Protein AF-T1GZ71-F1 (afdb_monomer_lite)

InterPro domains:
  IPR014821 Inositol 1,4,5-trisphosphate/ryanodine receptor [PF08709] (1-51)
  IPR015925 Ryanodine/Inositol 1,4,5-trisphosphate re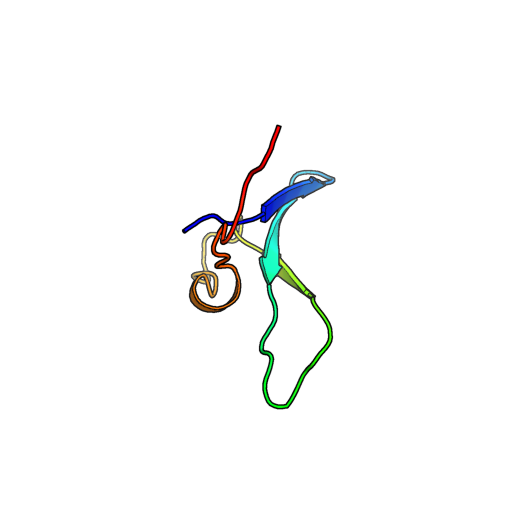ceptor [PTHR46399] (1-51)

Radius of gyration: 12.57 Å; chains: 1; bounding box: 28×26×41 Å

Structure (mmCIF, N/CA/C/O backbone):
data_AF-T1GZ71-F1
#
_entry.id   AF-T1GZ71-F1
#
loop_
_atom_site.group_PDB
_atom_site.id
_atom_site.type_symbol
_atom_site.label_atom_id
_atom_site.label_alt_id
_atom_site.label_comp_id
_atom_site.label_asym_id
_atom_site.label_entity_id
_atom_site.label_seq_id
_atom_site.pdbx_PDB_ins_code
_atom_site.Cartn_x
_atom_site.Cartn_y
_atom_site.Cartn_z
_atom_site.occupancy
_atom_site.B_iso_or_equiv
_atom_site.auth_seq_id
_atom_site.auth_comp_id
_atom_site.auth_asym_id
_atom_site.auth_atom_id
_atom_site.pdbx_PDB_model_num
ATOM 1 N N . MET A 1 1 ? -12.030 5.696 3.961 1.00 88.62 1 MET A N 1
ATOM 2 C CA . MET A 1 1 ? -11.153 4.905 3.082 1.00 88.62 1 MET A CA 1
ATOM 3 C C . MET A 1 1 ? -9.832 5.647 2.963 1.00 88.62 1 MET A C 1
ATOM 5 O O . MET A 1 1 ? -9.865 6.843 2.695 1.00 88.62 1 MET A O 1
ATOM 9 N N . VAL A 1 2 ? -8.717 5.000 3.291 1.00 97.38 2 VAL A N 1
ATOM 10 C CA . VAL A 1 2 ? -7.379 5.611 3.382 1.00 97.38 2 VAL A CA 1
ATOM 11 C C . VAL A 1 2 ? -6.348 4.715 2.703 1.00 97.38 2 VAL A C 1
ATOM 13 O O . VAL A 1 2 ? -6.514 3.500 2.695 1.00 97.38 2 VAL A O 1
ATOM 16 N N . CYS A 1 3 ? -5.276 5.301 2.176 1.00 97.62 3 CYS A N 1
ATOM 17 C CA . CYS A 1 3 ? -4.131 4.552 1.657 1.00 97.62 3 CYS A CA 1
ATOM 18 C C . CYS A 1 3 ? -2.903 4.850 2.519 1.00 97.62 3 CYS A C 1
ATOM 20 O O . CYS A 1 3 ? -2.699 5.989 2.946 1.00 97.62 3 CYS A O 1
ATOM 22 N N . LEU A 1 4 ? -2.074 3.837 2.755 1.00 98.25 4 LEU A N 1
ATOM 23 C CA . LEU A 1 4 ? -0.774 4.011 3.398 1.00 98.25 4 LEU A CA 1
ATOM 24 C C . LEU A 1 4 ? 0.263 4.285 2.312 1.00 98.25 4 LEU A C 1
ATOM 26 O O . LEU A 1 4 ? 0.417 3.467 1.410 1.00 98.25 4 LEU A O 1
ATOM 30 N N . SER A 1 5 ? 0.970 5.413 2.396 1.00 97.56 5 SER A N 1
ATOM 31 C CA . SER A 1 5 ? 2.000 5.781 1.418 1.00 97.56 5 SER A CA 1
ATOM 32 C C . SER A 1 5 ? 3.301 6.198 2.086 1.00 97.56 5 SER A C 1
ATOM 34 O O . SER A 1 5 ? 3.266 6.896 3.101 1.00 97.56 5 SER A O 1
ATOM 36 N N . CYS A 1 6 ? 4.433 5.853 1.479 1.00 97.81 6 CYS A N 1
ATOM 37 C CA . CYS A 1 6 ? 5.745 6.367 1.863 1.00 97.81 6 CYS A CA 1
ATOM 38 C C . CYS A 1 6 ? 6.532 6.845 0.637 1.00 97.81 6 CYS A C 1
ATOM 40 O O . CYS A 1 6 ? 6.176 6.553 -0.508 1.00 97.81 6 CYS A O 1
ATOM 42 N N . THR A 1 7 ? 7.595 7.604 0.896 1.00 97.44 7 THR A N 1
ATOM 43 C CA . THR A 1 7 ? 8.549 8.037 -0.127 1.00 97.44 7 THR A CA 1
ATOM 44 C C . THR A 1 7 ? 9.938 7.580 0.289 1.00 97.44 7 THR A C 1
ATOM 46 O O . THR A 1 7 ? 10.406 7.947 1.367 1.00 97.44 7 THR A O 1
ATOM 49 N N . ALA A 1 8 ? 10.606 6.811 -0.564 1.00 91.75 8 ALA A N 1
ATOM 50 C CA . ALA A 1 8 ? 11.987 6.381 -0.372 1.00 91.75 8 ALA A CA 1
ATOM 51 C C . ALA A 1 8 ? 12.776 6.672 -1.649 1.00 91.75 8 ALA A C 1
ATOM 53 O O . ALA A 1 8 ? 12.291 6.418 -2.745 1.00 91.75 8 ALA A O 1
ATOM 54 N N . THR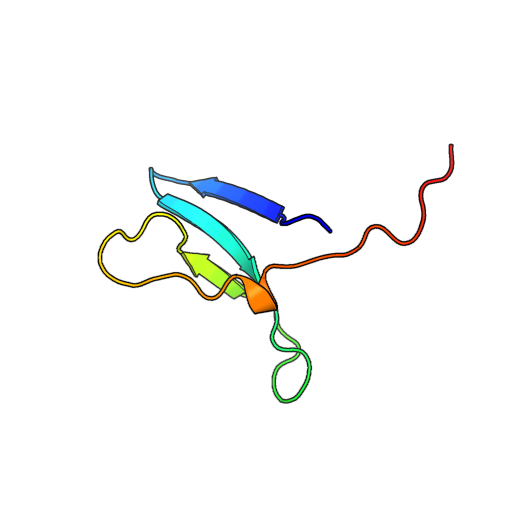 A 1 9 ? 13.967 7.266 -1.517 1.00 88.50 9 THR A N 1
ATO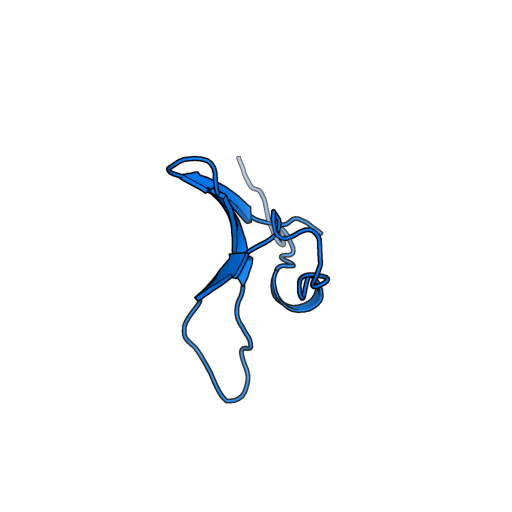M 55 C CA . THR A 1 9 ? 14.875 7.547 -2.651 1.00 88.50 9 THR A CA 1
ATOM 56 C C . THR A 1 9 ? 14.229 8.255 -3.858 1.00 88.50 9 THR A C 1
ATOM 58 O O . THR A 1 9 ? 14.676 8.093 -4.985 1.00 88.50 9 THR A O 1
ATOM 61 N N . GLY A 1 10 ? 13.196 9.073 -3.624 1.00 86.50 10 GLY A N 1
ATOM 62 C CA . GLY A 1 10 ? 12.478 9.813 -4.671 1.00 86.50 10 GLY A CA 1
ATOM 63 C C . GLY A 1 10 ? 11.305 9.062 -5.309 1.00 86.50 10 GLY A C 1
ATOM 64 O O . GLY A 1 10 ? 10.564 9.659 -6.086 1.00 86.50 10 GLY A O 1
ATOM 65 N N . GLU A 1 11 ? 11.081 7.803 -4.941 1.00 91.69 11 GLU A N 1
ATOM 66 C CA . GLU A 1 11 ? 9.941 7.008 -5.387 1.00 91.69 11 GLU A CA 1
ATOM 67 C C . GLU A 1 11 ? 8.839 7.027 -4.331 1.00 91.69 11 GLU A C 1
ATOM 69 O O . GLU A 1 11 ? 9.082 6.790 -3.143 1.00 91.69 11 GLU A O 1
ATOM 74 N N . ARG A 1 12 ? 7.614 7.333 -4.767 1.00 96.56 12 ARG A N 1
ATOM 75 C CA . ARG A 1 12 ? 6.429 7.302 -3.911 1.00 96.56 12 ARG A CA 1
ATOM 76 C C . ARG A 1 12 ? 5.673 6.004 -4.156 1.00 96.56 12 ARG A C 1
ATOM 78 O O . ARG A 1 12 ? 5.317 5.701 -5.293 1.00 96.56 12 ARG A O 1
ATOM 85 N N . VAL A 1 13 ? 5.389 5.283 -3.079 1.00 97.38 13 VAL A N 1
ATOM 86 C CA . VAL A 1 13 ? 4.711 3.984 -3.124 1.00 97.38 13 VAL A CA 1
ATOM 87 C C . VAL A 1 13 ? 3.525 3.943 -2.168 1.00 97.38 13 VAL A C 1
ATOM 89 O O . VAL A 1 13 ? 3.498 4.672 -1.170 1.00 97.38 13 VAL A O 1
ATOM 92 N N . CYS A 1 14 ? 2.560 3.075 -2.461 1.00 97.94 14 CYS A N 1
ATOM 93 C CA . CYS A 1 14 ? 1.464 2.707 -1.567 1.00 97.94 14 CYS A CA 1
ATOM 94 C C . CYS A 1 14 ? 1.594 1.247 -1.119 1.00 97.94 14 CYS A C 1
ATOM 96 O O . CYS A 1 14 ? 2.045 0.399 -1.882 1.00 97.94 14 CYS A O 1
ATOM 98 N N . LEU A 1 15 ? 1.179 0.943 0.113 1.00 98.31 15 LEU A N 1
ATOM 99 C CA . LEU A 1 15 ? 1.028 -0.443 0.561 1.00 98.31 15 LEU A CA 1
ATOM 100 C C . LEU A 1 15 ? -0.231 -1.048 -0.070 1.00 98.31 15 LEU A C 1
ATOM 102 O O . LEU A 1 15 ? -1.295 -0.437 0.014 1.00 98.31 15 LEU A O 1
ATOM 106 N N . ALA A 1 16 ? -0.121 -2.248 -0.634 1.00 98.31 16 ALA A N 1
ATOM 107 C CA . ALA A 1 16 ? -1.228 -2.975 -1.249 1.00 98.31 16 ALA A CA 1
ATOM 108 C C . ALA A 1 16 ? -1.218 -4.464 -0.874 1.00 98.31 16 ALA A C 1
ATOM 110 O O . ALA A 1 16 ? -0.190 -5.008 -0.457 1.00 98.31 16 ALA A O 1
ATOM 111 N N . ALA A 1 17 ? -2.369 -5.122 -1.014 1.00 98.00 17 ALA A N 1
ATOM 112 C CA . ALA A 1 17 ? -2.509 -6.571 -0.878 1.00 98.00 17 ALA A CA 1
ATOM 113 C C . ALA A 1 17 ? -3.691 -7.094 -1.713 1.00 98.00 17 ALA A C 1
ATOM 115 O O . ALA A 1 17 ? -4.752 -6.475 -1.749 1.00 98.00 17 ALA A O 1
ATOM 116 N N . GLU A 1 18 ? -3.532 -8.269 -2.327 1.00 97.25 18 GLU A N 1
ATOM 117 C CA . GLU A 1 18 ? -4.579 -8.910 -3.142 1.00 97.25 18 GLU A CA 1
ATOM 118 C C . GLU A 1 18 ? -5.599 -9.686 -2.291 1.00 97.25 18 GLU A C 1
ATOM 120 O O . GLU A 1 18 ? -6.802 -9.675 -2.552 1.00 97.25 18 GLU A O 1
ATOM 125 N N . GLY A 1 19 ? -5.135 -10.362 -1.239 1.00 95.81 19 GLY A N 1
ATOM 126 C CA . GLY A 1 19 ? -5.973 -11.117 -0.312 1.00 95.81 19 GLY A CA 1
ATOM 127 C C . GLY A 1 19 ? -6.245 -12.550 -0.773 1.00 95.81 19 GLY A C 1
ATOM 128 O O . GLY A 1 19 ? -5.714 -13.497 -0.186 1.00 95.81 19 GLY A O 1
ATOM 129 N N . PHE A 1 20 ? -7.104 -12.746 -1.776 1.00 97.38 20 PHE A N 1
ATOM 130 C CA . PHE A 1 20 ? -7.386 -14.087 -2.307 1.00 97.38 20 PHE A CA 1
ATOM 131 C C . PHE A 1 20 ? -6.279 -14.504 -3.280 1.00 97.38 20 PHE A C 1
ATOM 133 O O . PHE A 1 20 ? -5.948 -13.755 -4.181 1.00 97.38 20 PHE A O 1
ATOM 140 N N . GLY A 1 21 ? -5.679 -15.681 -3.096 1.00 97.69 21 GLY A N 1
ATOM 141 C CA . GLY A 1 21 ? -4.548 -16.128 -3.924 1.00 97.69 21 GLY A CA 1
ATOM 142 C C . GLY A 1 21 ? -3.181 -15.588 -3.482 1.00 97.69 21 GLY A C 1
ATOM 143 O O . GLY A 1 21 ? -2.195 -16.311 -3.603 1.00 97.69 21 GLY A O 1
ATOM 144 N N . ASN A 1 22 ? -3.119 -14.406 -2.857 1.00 96.88 22 ASN A N 1
ATOM 145 C CA . ASN A 1 22 ? -1.890 -13.864 -2.273 1.00 96.88 22 ASN A CA 1
ATOM 146 C C . ASN A 1 22 ? -2.141 -13.134 -0.941 1.00 96.88 22 ASN A C 1
ATOM 148 O O . ASN A 1 22 ? -2.865 -12.142 -0.867 1.00 96.88 22 ASN A O 1
ATOM 152 N N . ARG A 1 23 ? -1.514 -13.634 0.131 1.00 97.50 23 ARG A N 1
ATOM 153 C CA . ARG A 1 23 ? -1.647 -13.113 1.504 1.00 97.50 23 ARG A CA 1
ATOM 154 C C . ARG A 1 23 ? -0.533 -12.148 1.910 1.00 97.50 23 ARG A C 1
ATOM 156 O O . ARG A 1 23 ? -0.607 -11.590 3.001 1.00 97.50 23 ARG A O 1
ATOM 163 N N . HIS A 1 24 ? 0.490 -11.974 1.079 1.00 98.19 24 HIS A N 1
ATOM 164 C CA . HIS A 1 24 ? 1.562 -11.023 1.348 1.00 98.19 24 HIS A CA 1
ATOM 165 C C . HIS A 1 24 ? 1.188 -9.632 0.840 1.00 98.19 24 HIS A C 1
ATOM 167 O O . HIS A 1 24 ? 0.562 -9.487 -0.211 1.00 98.19 24 HIS A O 1
ATOM 173 N N . CYS A 1 25 ? 1.618 -8.611 1.576 1.00 98.31 25 CYS A N 1
ATOM 174 C CA . CYS A 1 25 ? 1.567 -7.239 1.096 1.00 98.31 25 CYS A CA 1
ATOM 175 C C . CYS A 1 25 ? 2.726 -6.965 0.132 1.00 98.31 25 CYS A C 1
ATOM 177 O O . CYS A 1 25 ? 3.787 -7.588 0.219 1.00 98.31 25 CYS A O 1
ATOM 179 N N . TYR A 1 26 ? 2.541 -5.986 -0.740 1.00 98.00 26 TYR A N 1
ATOM 180 C CA . TYR A 1 26 ? 3.560 -5.472 -1.652 1.00 98.00 26 TYR A CA 1
ATOM 181 C C . TYR A 1 26 ? 3.437 -3.949 -1.772 1.00 98.00 26 TYR A C 1
ATOM 183 O O . TYR A 1 26 ? 2.552 -3.328 -1.177 1.00 98.00 26 TYR A O 1
ATOM 191 N N . LEU A 1 27 ? 4.381 -3.344 -2.492 1.00 97.06 27 LEU A N 1
ATOM 192 C CA . LEU A 1 27 ? 4.437 -1.905 -2.719 1.00 97.06 27 LEU A CA 1
ATOM 193 C C . LEU A 1 27 ? 4.027 -1.599 -4.156 1.00 97.06 27 LEU A C 1
ATOM 195 O O . LEU A 1 27 ? 4.670 -2.068 -5.093 1.00 97.06 27 LEU A O 1
ATOM 199 N N . GLU A 1 28 ? 2.982 -0.796 -4.305 1.00 97.00 28 GLU A N 1
ATOM 200 C CA . GLU A 1 28 ? 2.516 -0.277 -5.587 1.00 97.00 28 GLU A CA 1
ATOM 201 C C . GLU A 1 28 ? 3.200 1.062 -5.871 1.00 97.00 28 GLU A C 1
ATOM 203 O O . GLU A 1 28 ? 3.148 1.978 -5.042 1.00 97.00 28 GLU A O 1
ATOM 208 N N . ASN A 1 29 ? 3.846 1.200 -7.030 1.00 95.38 29 ASN A N 1
ATOM 209 C CA . ASN A 1 29 ? 4.465 2.464 -7.428 1.00 95.38 29 ASN A CA 1
ATOM 210 C C . ASN A 1 29 ? 3.388 3.447 -7.895 1.00 95.38 29 ASN A C 1
ATOM 212 O O . ASN A 1 29 ? 2.733 3.223 -8.905 1.00 95.38 29 ASN A O 1
ATOM 216 N N . ILE A 1 30 ? 3.243 4.564 -7.181 1.00 95.94 30 ILE A N 1
ATOM 217 C CA . ILE A 1 30 ? 2.247 5.603 -7.486 1.00 95.94 30 ILE A CA 1
ATOM 218 C C . ILE A 1 30 ? 2.869 6.882 -8.064 1.00 95.94 30 ILE A C 1
ATOM 220 O O . ILE A 1 30 ? 2.192 7.903 -8.187 1.00 95.94 30 ILE A O 1
ATOM 224 N N . ALA A 1 31 ? 4.169 6.857 -8.361 1.00 94.06 31 ALA A N 1
ATOM 225 C CA . ALA A 1 31 ? 4.910 7.957 -8.973 1.00 94.06 31 ALA A CA 1
ATOM 226 C C . ALA A 1 31 ? 5.126 7.770 -10.487 1.00 94.06 31 ALA A C 1
ATOM 228 O O . ALA A 1 31 ? 5.513 8.730 -11.161 1.00 94.06 31 ALA A O 1
ATOM 229 N N . GLU A 1 32 ? 4.881 6.567 -11.020 1.00 90.81 32 GLU A N 1
ATOM 230 C CA . GLU A 1 32 ? 4.974 6.278 -12.453 1.00 90.81 32 GLU A CA 1
ATOM 231 C C . GLU A 1 32 ? 3.950 7.108 -13.243 1.00 90.81 32 GLU A C 1
ATOM 233 O O . GLU A 1 32 ? 2.775 7.197 -12.889 1.00 90.81 32 GLU A O 1
ATOM 238 N N . LYS A 1 33 ? 4.405 7.757 -14.319 1.00 89.25 33 LYS A N 1
ATOM 239 C CA . LYS A 1 33 ? 3.580 8.699 -15.097 1.00 89.25 33 LYS A CA 1
ATOM 240 C C . LYS A 1 33 ? 2.890 8.041 -16.280 1.00 89.25 33 LYS A C 1
ATOM 242 O O . LYS A 1 33 ? 1.891 8.566 -16.764 1.00 89.25 33 LYS A O 1
ATOM 247 N N . ASN A 1 34 ? 3.452 6.944 -16.776 1.00 95.06 34 ASN A N 1
ATOM 248 C CA . ASN A 1 34 ? 3.009 6.323 -18.021 1.00 95.06 34 ASN A CA 1
ATOM 249 C C . ASN A 1 34 ? 2.032 5.168 -17.792 1.00 95.06 34 ASN A C 1
ATOM 251 O O . ASN A 1 34 ? 1.268 4.827 -18.691 1.00 95.06 34 ASN A O 1
ATOM 255 N N . ILE A 1 35 ? 2.065 4.568 -16.602 1.00 93.81 35 ILE A N 1
ATOM 256 C CA . ILE A 1 35 ? 1.247 3.419 -16.225 1.00 93.81 35 ILE A CA 1
ATOM 257 C C . ILE A 1 35 ? 0.403 3.839 -15.020 1.00 93.81 35 ILE A C 1
ATOM 259 O O . ILE A 1 35 ? 0.974 4.256 -14.012 1.00 93.81 35 ILE A O 1
ATOM 263 N N . PRO A 1 36 ? -0.937 3.783 -15.110 1.00 94.69 36 PRO A N 1
ATOM 264 C CA . PRO A 1 36 ? -1.782 4.105 -13.973 1.00 94.69 36 PRO A CA 1
ATOM 265 C C . PRO A 1 36 ? -1.605 3.042 -12.873 1.00 94.69 36 PRO A C 1
ATOM 267 O O . PRO A 1 36 ? -1.646 1.853 -13.192 1.00 94.69 36 PRO A O 1
ATOM 270 N N . PRO A 1 37 ? -1.439 3.443 -11.601 1.00 95.50 37 PRO A N 1
ATOM 271 C CA . PRO A 1 37 ? -1.306 2.496 -10.498 1.00 95.50 37 PRO A CA 1
ATOM 272 C C . PRO A 1 37 ? -2.629 1.792 -10.178 1.00 95.50 37 PRO A C 1
ATOM 274 O O . PRO A 1 37 ? -3.707 2.388 -10.318 1.00 95.50 37 PRO A O 1
ATOM 277 N N . ASP A 1 38 ? -2.559 0.566 -9.659 1.00 95.44 38 ASP A N 1
ATOM 278 C CA . ASP A 1 38 ? -3.732 -0.138 -9.127 1.00 95.44 38 ASP A CA 1
ATOM 279 C C . ASP A 1 38 ? -4.057 0.318 -7.696 1.00 95.44 38 ASP A C 1
ATOM 281 O O . ASP A 1 38 ? -3.606 -0.222 -6.682 1.00 95.44 38 ASP A O 1
ATOM 285 N N . LEU A 1 39 ? -4.899 1.346 -7.605 1.00 95.62 39 LEU A N 1
ATOM 286 C CA . LEU A 1 39 ? -5.335 1.899 -6.324 1.00 95.62 39 LEU A CA 1
ATOM 287 C C . LEU A 1 39 ? -6.432 1.076 -5.635 1.00 95.62 39 LEU A C 1
ATOM 289 O O . LEU A 1 39 ? -6.680 1.297 -4.443 1.00 95.62 39 LEU A O 1
ATOM 293 N N . ALA A 1 40 ? -7.077 0.130 -6.325 1.00 95.56 40 ALA A N 1
ATOM 294 C CA . ALA A 1 40 ? -8.142 -0.671 -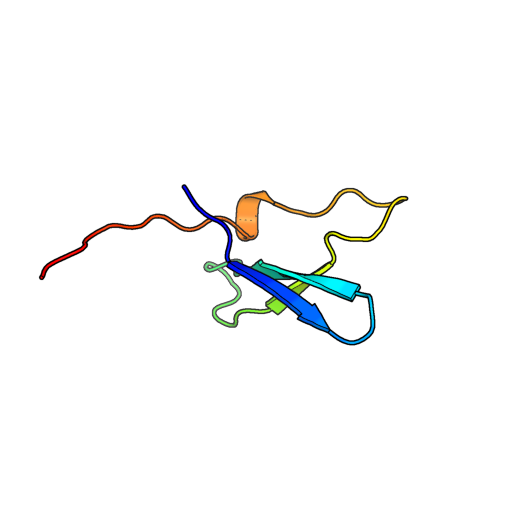5.721 1.00 95.56 40 ALA A CA 1
ATOM 295 C C . ALA A 1 40 ? -7.590 -1.558 -4.595 1.00 95.56 40 ALA A C 1
ATOM 297 O O . ALA A 1 40 ? -8.230 -1.710 -3.556 1.00 95.56 40 ALA A O 1
ATOM 298 N N . GLN A 1 41 ? -6.366 -2.064 -4.763 1.00 96.81 41 GLN A N 1
ATOM 299 C CA . GLN A 1 41 ? -5.684 -2.921 -3.787 1.00 96.81 41 GLN A CA 1
ATOM 300 C C . GLN A 1 41 ? -4.890 -2.140 -2.723 1.00 96.81 41 GLN A C 1
ATOM 302 O O . GLN A 1 41 ? -4.468 -2.716 -1.722 1.00 96.81 41 GLN A O 1
ATOM 307 N N . CYS A 1 42 ? -4.718 -0.824 -2.896 1.00 98.00 42 CYS A N 1
ATOM 308 C CA . CYS A 1 42 ? -4.008 0.064 -1.957 1.00 98.00 42 CYS A CA 1
ATOM 309 C C . CYS A 1 42 ? -4.888 0.588 -0.806 1.00 98.00 42 CYS A C 1
ATOM 311 O O . CYS A 1 42 ? -4.478 1.433 -0.004 1.00 98.00 42 CYS A O 1
ATOM 313 N N . THR A 1 43 ? -6.141 0.161 -0.791 1.00 97.88 43 THR A N 1
ATOM 314 C CA . THR A 1 43 ? -7.225 0.831 -0.101 1.00 97.88 43 THR A CA 1
ATOM 315 C C . THR A 1 43 ? -7.545 0.152 1.230 1.00 97.88 43 THR A C 1
ATOM 317 O O . THR A 1 43 ? -7.900 -1.022 1.270 1.00 97.88 43 THR A 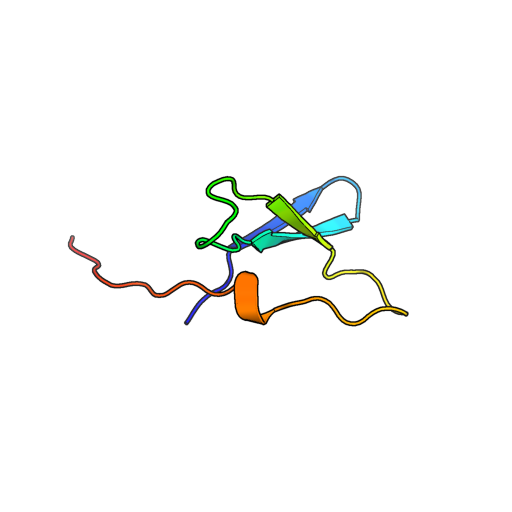O 1
ATOM 320 N N . PHE A 1 44 ? -7.510 0.916 2.322 1.00 98.00 44 PHE A N 1
ATOM 321 C CA . PHE A 1 44 ? -7.811 0.446 3.675 1.00 98.00 44 PHE A CA 1
ATOM 322 C C . PHE A 1 44 ? -9.010 1.179 4.288 1.00 98.00 44 PHE A C 1
ATOM 324 O O . PHE A 1 44 ? -9.342 2.322 3.942 1.00 98.00 44 PHE A O 1
ATOM 331 N N . VAL A 1 45 ? -9.659 0.522 5.247 1.00 97.88 45 VAL A N 1
ATOM 332 C CA . VAL A 1 45 ? -10.739 1.093 6.057 1.00 97.88 45 VAL A CA 1
ATOM 333 C C . VAL A 1 45 ? -10.275 1.155 7.507 1.00 97.88 45 VAL A C 1
ATOM 335 O O . VAL A 1 45 ? -9.674 0.218 8.024 1.00 97.88 45 VAL A O 1
ATOM 338 N N . ILE A 1 46 ? -10.518 2.296 8.151 1.00 97.69 46 ILE A N 1
ATOM 339 C CA . ILE A 1 46 ? -10.332 2.433 9.593 1.00 97.69 46 ILE A CA 1
ATOM 340 C C . ILE A 1 46 ? -11.628 1.943 10.229 1.00 97.69 46 ILE A C 1
ATOM 342 O O . ILE A 1 46 ? -12.635 2.641 10.170 1.00 97.69 46 ILE A O 1
ATOM 346 N N . GLU A 1 47 ? -11.599 0.742 10.796 1.00 98.38 47 GLU A N 1
ATOM 347 C CA . GLU A 1 47 ? -12.785 0.128 11.407 1.00 98.38 47 GLU A CA 1
ATOM 348 C C . GLU A 1 47 ? -13.044 0.642 12.827 1.00 98.38 47 GLU A C 1
ATOM 350 O O . GLU A 1 47 ? -14.186 0.752 13.264 1.00 98.38 47 GLU A O 1
ATOM 355 N N . GLN A 1 48 ? -11.988 0.981 13.568 1.00 97.56 48 GLN A N 1
ATOM 356 C CA . GLN A 1 48 ? -12.104 1.360 14.970 1.00 97.56 48 GLN A CA 1
ATOM 357 C C . GLN A 1 48 ? -10.969 2.297 15.389 1.00 97.56 48 GLN A C 1
ATOM 359 O O . GLN A 1 48 ? -9.823 2.123 14.977 1.00 97.56 48 GLN A O 1
ATOM 364 N N . ALA A 1 49 ? -11.288 3.270 16.244 1.00 96.62 49 ALA A N 1
ATOM 365 C CA . ALA A 1 49 ? -10.329 4.137 16.922 1.00 96.62 49 ALA A CA 1
ATOM 366 C C . ALA A 1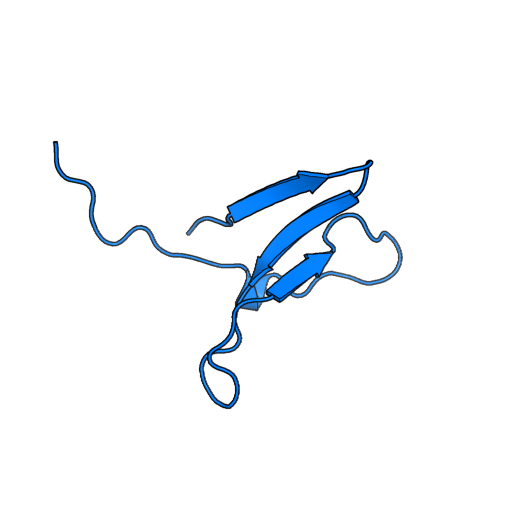 49 ? -10.839 4.416 18.344 1.00 96.62 49 ALA A C 1
ATOM 368 O O . ALA A 1 49 ? -11.899 5.015 18.514 1.00 96.62 49 ALA A O 1
ATOM 369 N N . LEU A 1 50 ? -10.113 3.944 19.358 1.00 97.25 50 LEU A N 1
ATOM 370 C CA . LEU A 1 50 ? -10.415 4.165 20.775 1.00 97.25 50 LEU A CA 1
ATOM 371 C C . LEU A 1 50 ? -9.269 4.946 21.426 1.00 97.25 50 LEU A C 1
ATOM 373 O O . LEU A 1 50 ? -8.132 4.858 20.962 1.00 97.25 50 LEU A O 1
ATOM 377 N N . SER A 1 51 ? -9.595 5.718 22.464 1.00 94.25 51 SER A N 1
ATOM 378 C CA . SER A 1 51 ? -8.655 6.532 23.248 1.00 94.25 51 SER A CA 1
ATOM 379 C C . SER A 1 51 ? -7.838 5.719 24.239 1.00 94.25 51 SER A C 1
ATOM 381 O O . SER A 1 51 ? -8.465 4.845 24.882 1.00 94.25 51 SER A O 1
#

Foldseek 3Di:
DDFDWDDDPRWIWTWFDDVPPTPDIDTWTCPDDPDHTDCVRRDDDDPDDDD

Secondary structure (DSSP, 8-state):
-EE-EEEETTEEEEEEE--SS--SEEEEE---SSS----STTEE-------

Organism: Megaselia scalaris (NCBI:txid36166)

pLDDT: mean 95.92, std 2.86, range [86.5, 98.38]

Sequence (51 aa):
MVCLSCTATGERVCLAAEGFGNRHCYLENIAEKNIPPDLAQCTFVIEQALS